Protein 4ZQA (pdb70)

Secondary structure (DSSP, 8-state):
--HHHHHHHHHHHHHHHHHHHHHHHHHHHHHHHHHHHHHHHHHHHHHHHHHHHHHHHHHHHHHHHHHHHHHHHHHHHHHHHHHHT-

Structure (mmCIF, N/CA/C/O backbone):
data_4ZQA
#
_entry.id   4ZQA
#
_cell.length_a   44.460
_cell.length_b   49.390
_cell.length_c   106.510
_cell.angle_alpha   90.00
_cell.angle_beta   90.00
_cell.angle_gamma   90.00
#
_symmetry.space_group_name_H-M   'C 2 2 21'
#
loop_
_entity.id
_entity.type
_entity.pdbx_description
1 polymer 'Sin3 histone deacetylase corepressor complex component SDS3'
2 water w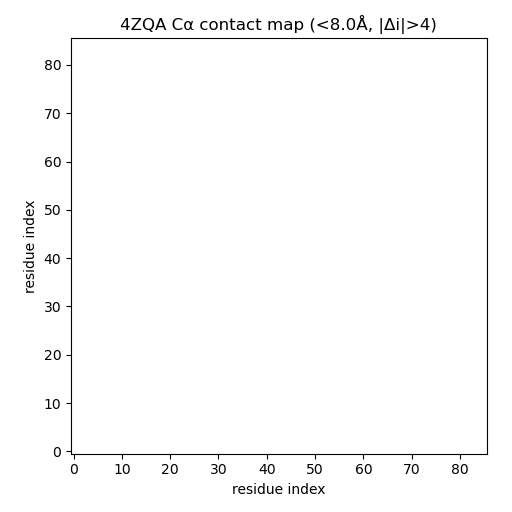ater
#
loop_
_atom_site.group_PDB
_atom_site.id
_atom_site.type_symbol
_atom_site.label_atom_id
_atom_site.label_alt_id
_atom_site.label_comp_id
_atom_site.label_asym_id
_atom_site.label_entity_id
_atom_site.label_seq_id
_atom_site.pdbx_PDB_ins_code
_atom_site.Cartn_x
_atom_site.Cartn_y
_atom_site.Cartn_z
_atom_site.occupancy
_atom_site.B_iso_or_equiv
_atom_site.auth_seq_id
_atom_site.auth_comp_id
_atom_site.auth_asym_id
_atom_site.auth_atom_id
_atom_site.pdbx_PDB_model_num
ATOM 1 N N . SER A 1 1 ? -5.807 -9.658 -79.873 1.00 63.76 2 SER A N 1
ATOM 2 C CA . SER A 1 1 ? -6.756 -8.510 -80.006 1.00 68.55 2 SER A CA 1
ATOM 3 C C . SER A 1 1 ? -7.129 -8.027 -78.606 1.00 60.78 2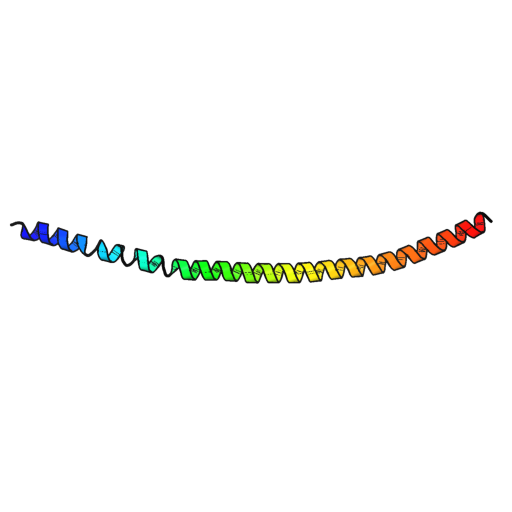 SER A C 1
ATOM 4 O O . SER A 1 1 ? -6.763 -6.908 -78.213 1.00 61.63 2 SER A O 1
ATOM 7 N N . ASN A 1 2 ? -7.848 -8.870 -77.856 1.00 50.53 3 ASN A N 1
ATOM 8 C CA . ASN A 1 2 ? -7.952 -8.709 -76.385 1.00 44.22 3 ASN A CA 1
ATOM 9 C C . ASN A 1 2 ? -6.929 -9.520 -75.584 1.00 48.13 3 ASN A C 1
ATOM 10 O O . ASN A 1 2 ? -6.902 -9.425 -74.358 1.00 44.09 3 ASN A O 1
ATOM 15 N N . ALA A 1 3 ? -6.084 -10.291 -76.272 1.00 49.29 4 ALA A N 1
ATOM 16 C CA . ALA A 1 3 ? -5.114 -11.183 -75.635 1.00 52.33 4 ALA A CA 1
ATOM 17 C C . ALA A 1 3 ? -4.207 -10.490 -74.578 1.00 52.32 4 ALA A C 1
ATOM 18 O O . ALA A 1 3 ? -3.997 -11.026 -73.485 1.00 45.80 4 ALA A O 1
ATOM 20 N N . GLY A 1 4 ? -3.693 -9.302 -74.900 1.00 51.39 5 GLY A N 1
ATOM 21 C CA . GLY A 1 4 ? -2.803 -8.561 -73.985 1.00 48.20 5 GLY A CA 1
ATOM 22 C C . GLY A 1 4 ? -3.527 -8.022 -72.751 1.00 43.10 5 GLY A C 1
ATOM 23 O O . GLY A 1 4 ? -3.013 -8.077 -71.622 1.00 41.37 5 GLY A O 1
ATOM 24 N N . THR A 1 5 ? -4.719 -7.476 -72.966 1.00 44.52 6 THR A N 1
ATOM 25 C CA . THR A 1 5 ? -5.591 -7.044 -71.859 1.00 43.10 6 THR A CA 1
ATOM 26 C C . THR A 1 5 ? -5.916 -8.211 -70.930 1.00 35.58 6 THR A C 1
ATOM 27 O O . THR A 1 5 ? -5.824 -8.080 -69.689 1.00 39.64 6 THR A O 1
ATOM 31 N N . LEU A 1 6 ? -6.244 -9.365 -71.503 1.00 34.61 7 LEU A N 1
ATOM 32 C CA . LEU A 1 6 ? -6.609 -10.516 -70.670 1.00 31.53 7 LEU A CA 1
ATOM 33 C C . LEU A 1 6 ? -5.382 -11.033 -69.924 1.00 31.92 7 LEU A C 1
ATOM 34 O O . LEU A 1 6 ? -5.486 -11.410 -68.761 1.00 32.55 7 LEU A O 1
ATOM 39 N N . GLN A 1 7 ? -4.225 -10.988 -70.599 1.00 32.32 8 GLN A N 1
ATOM 40 C CA . GLN A 1 7 ? -2.925 -11.315 -70.028 1.00 34.55 8 GLN A CA 1
ATOM 41 C C . GLN A 1 7 ? -2.518 -10.463 -68.832 1.00 31.63 8 GLN A C 1
ATOM 4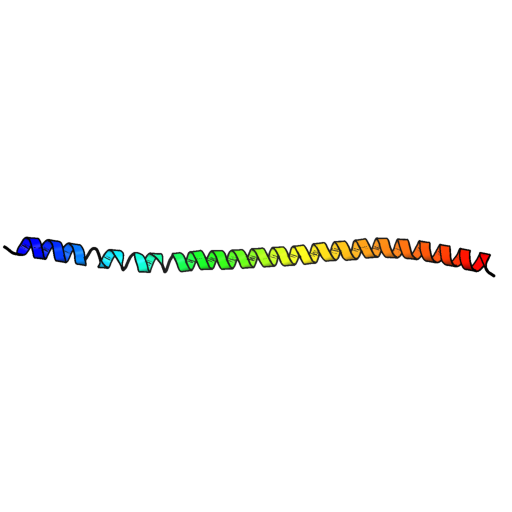2 O O . GLN A 1 7 ? -2.140 -11.008 -67.773 1.00 35.61 8 GLN A O 1
ATOM 48 N N . GLU A 1 8 ? -2.601 -9.143 -68.984 1.00 32.58 9 GLU A N 1
ATOM 49 C CA . GLU A 1 8 ? -2.386 -8.218 -67.866 1.00 35.74 9 GLU A CA 1
ATOM 50 C C . GLU A 1 8 ? -3.306 -8.580 -66.708 1.00 33.86 9 GLU A C 1
ATOM 51 O O . GLU A 1 8 ? -2.884 -8.563 -65.558 1.00 35.35 9 GLU A O 1
ATOM 57 N N . TYR A 1 9 ? -4.584 -8.857 -67.013 1.00 30.16 10 TYR A N 1
ATOM 58 C CA . TYR A 1 9 ? -5.570 -9.141 -65.941 1.00 26.76 10 TYR A CA 1
ATOM 59 C C . TYR A 1 9 ? -5.170 -10.366 -65.111 1.00 27.53 10 TYR A C 1
ATOM 60 O O . TYR A 1 9 ? -5.164 -10.326 -63.875 1.00 26.10 10 TYR A O 1
ATOM 69 N N . GLN A 1 10 ? -4.836 -11.460 -65.801 1.00 29.24 11 GLN A N 1
ATOM 70 C CA . GLN A 1 10 ? -4.419 -12.682 -65.150 1.00 31.06 11 GLN A CA 1
ATOM 71 C C . GLN A 1 10 ? -3.130 -12.461 -64.330 1.00 32.08 11 GLN A C 1
ATOM 72 O O . GLN A 1 10 ? -3.013 -13.006 -63.250 1.00 32.20 11 GLN A O 1
ATOM 78 N N . LYS A 1 11 ? -2.195 -11.658 -64.846 1.00 32.41 12 LYS A N 1
ATOM 79 C CA . LYS A 1 11 ? -0.969 -11.314 -64.099 1.00 33.78 12 LYS A CA 1
ATOM 80 C C . LYS A 1 11 ? -1.362 -10.640 -62.794 1.00 30.97 12 LYS A C 1
ATOM 81 O O . LYS A 1 11 ? -0.863 -10.968 -61.715 1.00 32.39 12 LYS A O 1
ATOM 87 N N . ARG A 1 12 ? -2.258 -9.679 -62.893 1.00 29.17 13 ARG A N 1
ATOM 88 C CA . ARG A 1 12 ? -2.630 -8.893 -61.734 1.00 28.44 13 ARG A CA 1
ATOM 89 C C . ARG A 1 12 ? -3.420 -9.728 -60.727 1.00 25.85 13 ARG A C 1
ATOM 90 O O . ARG A 1 12 ? -3.269 -9.552 -59.522 1.00 26.04 13 ARG A O 1
ATOM 98 N N . MET A 1 13 ? -4.265 -10.619 -61.214 1.00 27.27 14 MET A N 1
ATOM 99 C CA . MET A 1 13 ? -4.999 -11.538 -60.319 0.99 26.13 14 MET A CA 1
ATOM 100 C C . MET A 1 13 ? -4.033 -12.410 -59.515 1.00 26.18 14 MET A C 1
ATOM 101 O O . MET A 1 13 ? -4.189 -12.544 -58.315 1.00 27.38 14 MET A O 1
ATOM 106 N N . LYS A 1 14 ? -3.041 -12.999 -60.191 1.00 28.16 15 LYS A N 1
ATOM 107 C CA . LYS A 1 14 ? -1.984 -13.780 -59.524 1.00 27.92 15 LYS A CA 1
ATOM 108 C C . LYS A 1 14 ? -1.232 -12.950 -58.443 1.00 26.92 15 LYS A C 1
ATOM 109 O O . LYS A 1 14 ? -0.942 -13.478 -57.351 1.00 30.12 15 LYS A O 1
ATOM 115 N N . LYS A 1 15 ? -0.933 -11.675 -58.735 1.00 28.38 16 LYS A N 1
ATOM 116 C CA A LYS A 1 15 ? -0.289 -10.770 -57.766 0.47 29.08 16 LYS A CA 1
ATOM 117 C CA B LYS A 1 15 ? -0.281 -10.795 -57.752 0.53 28.50 16 LYS A CA 1
ATOM 118 C C . LYS A 1 15 ? -1.191 -10.548 -56.547 1.00 26.57 16 LYS A C 1
ATOM 119 O O . LYS A 1 15 ? -0.723 -10.571 -55.402 1.00 24.47 16 LYS A O 1
ATOM 130 N N . LEU A 1 16 ? -2.492 -10.337 -56.791 1.00 26.12 17 LEU A N 1
ATOM 131 C CA . LEU A 1 16 ? -3.424 -10.176 -55.671 1.00 24.52 17 LEU A CA 1
ATOM 132 C C . LEU A 1 16 ? -3.432 -11.376 -54.746 1.00 23.01 17 LEU A C 1
ATOM 133 O O . LEU A 1 16 ? -3.448 -11.217 -53.524 1.00 22.10 17 LEU A O 1
ATOM 138 N N . ASP A 1 17 ? -3.400 -12.561 -55.336 1.00 22.15 18 ASP A N 1
ATOM 139 C CA . ASP A 1 17 ? -3.378 -13.786 -54.601 1.00 24.00 18 ASP A CA 1
ATOM 140 C C . ASP A 1 17 ? -2.057 -13.937 -53.786 1.00 23.18 18 ASP A C 1
ATOM 141 O O . ASP A 1 17 ? -2.098 -14.255 -52.579 1.00 22.91 18 ASP A O 1
ATOM 146 N N . GLN A 1 18 ? -0.909 -13.678 -54.441 1.00 23.10 19 GLN A N 1
ATOM 147 C CA . GLN A 1 18 ? 0.386 -13.645 -53.777 1.00 21.76 19 GLN A CA 1
ATOM 148 C C . GLN A 1 18 ? 0.370 -12.715 -52.548 1.00 21.72 19 GLN A C 1
ATOM 149 O O . GLN A 1 18 ? 0.845 -13.090 -51.471 1.00 24.02 19 GLN A O 1
ATOM 155 N N . GLN A 1 19 ? -0.214 -11.531 -52.699 1.00 22.62 20 GLN A N 1
ATOM 156 C CA . GLN A 1 19 ? -0.275 -10.530 -51.644 1.00 22.64 20 GLN A CA 1
ATOM 157 C C . GLN A 1 19 ? -1.202 -10.958 -50.485 1.00 21.29 20 GLN A C 1
ATOM 158 O O . GLN A 1 19 ? -0.898 -10.749 -49.294 1.00 23.60 20 GLN A O 1
ATOM 164 N N . TYR A 1 20 ? -2.317 -11.570 -50.845 1.00 20.28 21 TYR A N 1
ATOM 165 C CA . TYR A 1 20 ? -3.192 -12.156 -49.843 1.00 21.09 21 TYR A CA 1
ATOM 166 C C . TYR A 1 20 ? -2.466 -13.233 -49.003 1.00 20.60 21 TYR A C 1
ATOM 167 O O . TYR A 1 20 ? -2.449 -13.176 -47.767 1.00 22.28 21 TYR A O 1
ATOM 176 N N . ARG A 1 21 ? -1.779 -14.157 -49.669 1.00 20.29 22 ARG A N 1
ATOM 177 C CA A ARG A 1 21 ? -1.117 -15.252 -48.987 0.44 21.20 22 ARG A CA 1
ATOM 178 C CA B ARG A 1 21 ? -1.104 -15.265 -48.996 0.56 20.98 22 ARG A CA 1
ATOM 179 C C . ARG A 1 21 ? 0.017 -14.703 -48.107 1.00 21.09 22 ARG A C 1
ATOM 180 O O . ARG A 1 21 ? 0.220 -15.181 -47.000 1.00 21.56 22 ARG A O 1
ATOM 195 N N . GLU A 1 22 ? 0.719 -13.679 -48.601 1.00 20.38 23 GLU 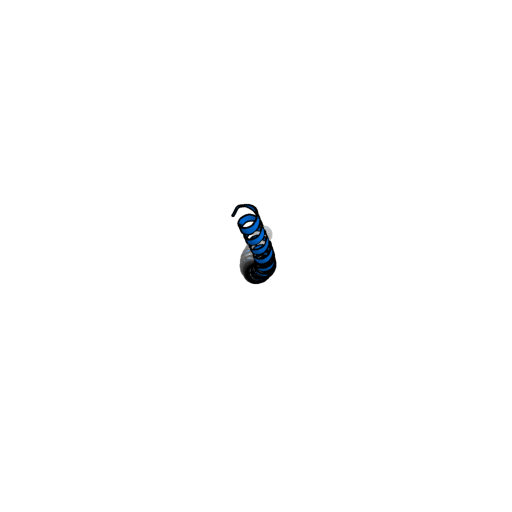A N 1
ATOM 196 C CA . GLU A 1 22 ? 1.787 -13.047 -47.807 1.00 21.79 23 GLU A CA 1
ATOM 197 C C . GLU A 1 22 ? 1.210 -12.321 -46.584 1.00 22.45 23 GLU A C 1
ATOM 198 O O . GLU A 1 22 ? 1.780 -12.371 -45.480 1.00 22.67 23 GLU A O 1
ATOM 204 N N . ARG A 1 23 ? 0.076 -11.659 -46.764 1.00 21.63 24 ARG A N 1
ATOM 205 C CA . ARG A 1 23 ? -0.570 -10.988 -45.636 1.00 21.03 24 ARG A CA 1
ATOM 206 C C . ARG A 1 23 ? -0.970 -12.015 -44.532 1.00 20.01 24 ARG A C 1
ATOM 207 O O . ARG A 1 23 ? -0.764 -11.766 -43.338 1.00 20.87 24 ARG A O 1
ATOM 215 N N . ILE A 1 24 ? -1.503 -13.160 -44.934 1.00 20.25 25 ILE A N 1
ATOM 216 C CA . ILE A 1 24 ? -1.868 -14.248 -43.982 1.00 22.28 25 ILE A CA 1
ATOM 217 C C . ILE A 1 24 ? -0.628 -14.808 -43.293 1.00 20.80 25 ILE A C 1
ATOM 218 O O . ILE A 1 24 ? -0.622 -14.980 -42.076 1.00 22.43 25 ILE A O 1
ATOM 223 N N . ARG A 1 25 ? 0.423 -15.083 -44.075 1.00 20.85 26 ARG A N 1
ATOM 224 C CA . ARG A 1 25 ? 1.713 -15.525 -43.538 1.00 22.06 26 ARG A CA 1
ATOM 225 C C . ARG A 1 25 ? 2.271 -14.549 -42.494 1.00 20.31 26 ARG A C 1
ATOM 226 O O . ARG A 1 25 ? 2.725 -14.959 -41.396 1.00 20.42 26 ARG A O 1
ATOM 234 N N . ASN A 1 26 ? 2.273 -13.271 -42.835 1.00 20.01 27 ASN A N 1
ATOM 235 C CA . ASN A 1 26 ? 2.714 -12.218 -41.903 1.00 20.35 27 ASN A CA 1
ATOM 236 C C . ASN A 1 26 ? 1.874 -12.184 -40.623 1.00 20.79 27 ASN A C 1
ATOM 237 O O . ASN A 1 26 ? 2.406 -11.989 -39.532 1.00 22.51 27 ASN A O 1
ATOM 242 N N . ALA A 1 27 ? 0.576 -12.419 -40.753 1.00 19.10 28 ALA A N 1
ATOM 243 C CA . ALA A 1 27 ? -0.290 -12.500 -39.549 1.00 22.05 28 ALA A CA 1
ATOM 244 C C . ALA A 1 27 ? 0.102 -13.639 -38.639 1.00 21.02 28 ALA A C 1
ATOM 245 O O . ALA A 1 27 ? 0.103 -13.462 -37.428 1.00 23.51 28 ALA A O 1
ATOM 247 N N . GLU A 1 28 ? 0.405 -14.805 -39.224 1.00 20.59 29 GLU A N 1
ATOM 248 C CA A GLU A 1 28 ? 0.826 -15.977 -38.464 0.57 22.58 29 GLU A CA 1
ATOM 249 C CA B GLU A 1 28 ? 0.823 -15.964 -38.449 0.43 23.35 29 GLU A CA 1
ATOM 250 C C . GLU A 1 28 ? 2.142 -15.684 -37.733 1.00 22.39 29 GLU A C 1
ATOM 251 O O . GLU A 1 28 ? 2.297 -15.994 -36.545 1.00 22.86 29 GLU A O 1
ATOM 262 N N . LEU A 1 29 ? 3.102 -15.102 -38.451 1.00 22.09 30 LEU A N 1
ATOM 263 C CA . LEU A 1 29 ? 4.375 -14.753 -37.836 1.00 20.56 30 LEU A CA 1
ATOM 264 C C . LEU A 1 29 ? 4.205 -13.695 -36.724 1.00 20.00 30 LEU A C 1
ATOM 265 O O . LEU A 1 29 ? 4.811 -13.799 -35.630 1.00 22.72 30 LEU A O 1
ATOM 270 N N . PHE A 1 30 ? 3.378 -12.693 -36.987 1.00 20.88 31 PHE A N 1
ATOM 271 C CA . PHE A 1 30 ? 3.133 -11.628 -36.018 1.00 20.66 31 PHE A CA 1
ATOM 272 C C . PHE A 1 30 ? 2.503 -12.194 -34.753 1.00 21.78 31 PHE A C 1
ATOM 273 O O . PHE A 1 30 ? 2.887 -11.782 -33.653 1.00 21.84 31 PHE A O 1
ATOM 281 N N . LEU A 1 31 ? 1.602 -13.161 -34.916 1.00 23.44 32 LEU A N 1
ATOM 282 C CA . LEU A 1 31 ? 0.973 -13.856 -33.792 1.00 23.17 32 LEU A CA 1
ATOM 283 C C . LEU A 1 31 ? 2.073 -14.476 -32.914 1.00 25.89 32 LEU A C 1
ATOM 284 O O . LEU A 1 31 ? 2.104 -14.277 -31.679 1.00 27.15 32 LEU A O 1
ATOM 289 N N . GLN A 1 32 ? 2.994 -15.204 -33.548 1.00 24.12 33 GLN A N 1
ATOM 290 C CA . GLN A 1 32 ? 4.067 -15.834 -32.783 1.00 23.06 33 GLN A CA 1
ATOM 291 C C . GLN A 1 32 ? 4.977 -14.831 -32.058 1.00 23.68 33 GLN A C 1
ATOM 292 O O . GLN A 1 32 ? 5.347 -15.053 -30.922 1.00 25.16 33 GLN A O 1
ATOM 298 N N . LEU A 1 33 ? 5.334 -13.732 -32.718 1.00 21.86 34 LEU A N 1
ATOM 299 C CA . LEU A 1 33 ? 6.172 -12.743 -32.087 1.00 23.90 34 LEU A CA 1
ATOM 300 C C . LEU A 1 33 ? 5.446 -11.983 -30.969 1.00 23.94 34 LEU A C 1
ATOM 301 O O . LEU A 1 33 ? 6.026 -11.715 -29.927 1.00 28.11 34 LEU A O 1
ATOM 306 N N . GLU A 1 34 ? 4.192 -11.638 -31.185 1.00 23.82 35 GLU A N 1
ATOM 307 C CA . GLU A 1 34 ? 3.355 -11.045 -30.133 1.00 24.44 35 GLU A CA 1
ATOM 308 C C . GLU A 1 34 ? 3.215 -11.956 -28.929 1.00 24.21 35 GLU A C 1
ATOM 309 O O . GLU A 1 34 ? 3.305 -11.515 -27.760 1.00 31.01 35 GLU A O 1
ATOM 315 N N . THR A 1 35 ? 3.001 -13.235 -29.196 1.00 25.62 36 THR A N 1
ATOM 316 C CA . THR A 1 35 ? 2.859 -14.226 -28.125 1.00 26.43 36 THR A CA 1
ATOM 317 C C . THR A 1 35 ? 4.146 -14.272 -27.313 1.00 23.38 36 THR A C 1
ATOM 318 O O . THR A 1 35 ? 4.105 -14.310 -26.086 1.00 28.73 36 THR A O 1
ATOM 322 N N . GLU A 1 36 ? 5.302 -14.257 -27.992 1.00 24.85 37 GLU A N 1
ATOM 323 C CA . GLU A 1 36 ? 6.578 -14.247 -27.256 1.00 25.03 37 GLU A CA 1
ATOM 324 C C . GLU A 1 36 ? 6.718 -13.015 -26.373 1.00 25.17 37 GLU A C 1
ATOM 325 O O . GLU A 1 36 ? 7.264 -13.091 -25.236 1.00 29.64 37 GLU A O 1
ATOM 331 N N . GLN A 1 37 ? 6.274 -11.866 -26.856 1.00 25.11 38 GLN A N 1
ATOM 332 C CA . GLN A 1 37 ? 6.360 -10.645 -26.055 1.00 27.67 38 GLN A CA 1
ATOM 333 C C . GLN A 1 37 ? 5.473 -10.747 -24.807 1.00 26.43 38 GLN A C 1
ATOM 334 O O . GLN A 1 37 ? 5.899 -10.407 -23.712 1.00 26.93 38 GLN A O 1
ATOM 340 N N . VAL A 1 38 ? 4.256 -11.241 -24.975 1.00 25.75 39 VAL A N 1
ATOM 341 C CA . VAL A 1 38 ? 3.358 -11.516 -23.834 1.00 25.92 39 VAL A CA 1
ATOM 342 C C . VAL A 1 38 ? 4.029 -12.453 -22.788 1.00 24.84 39 VAL A C 1
ATOM 343 O O . VAL A 1 38 ? 3.955 -12.220 -21.572 1.00 27.46 39 VAL A O 1
ATOM 347 N N . GLU A 1 39 ? 4.734 -13.472 -23.265 1.00 26.23 40 GLU A N 1
ATOM 348 C CA . GLU A 1 39 ? 5.467 -14.393 -22.377 1.00 26.60 40 GLU A CA 1
ATOM 349 C C . GLU A 1 39 ? 6.611 -13.664 -21.641 1.00 28.06 40 GLU A C 1
ATOM 350 O O . GLU A 1 39 ? 6.796 -13.884 -20.429 1.00 26.34 40 GLU A O 1
ATOM 356 N N . ARG A 1 40 ? 7.351 -12.804 -22.362 1.00 26.81 41 ARG A N 1
ATOM 357 C CA . ARG A 1 40 ? 8.430 -11.992 -21.747 1.00 28.78 41 ARG A CA 1
ATOM 358 C C . ARG A 1 40 ? 7.872 -11.101 -20.647 1.00 27.34 41 ARG A C 1
ATOM 359 O O . ARG A 1 40 ? 8.471 -10.940 -19.587 1.00 27.60 41 ARG A O 1
ATOM 367 N N . ASN A 1 41 ? 6.701 -10.544 -20.898 1.00 26.87 42 ASN A N 1
ATOM 368 C CA . ASN A 1 41 ? 6.093 -9.627 -19.944 1.00 26.56 42 ASN A CA 1
ATOM 369 C C . ASN A 1 41 ? 5.704 -10.346 -18.672 1.00 25.47 42 ASN A C 1
ATOM 370 O O . ASN A 1 41 ? 5.826 -9.790 -17.557 1.00 29.36 42 ASN A O 1
ATOM 375 N N . TYR A 1 42 ? 5.235 -11.585 -18.848 1.00 23.84 43 TYR A N 1
ATOM 376 C CA . TYR A 1 42 ? 4.896 -12.478 -17.734 1.00 22.68 43 TYR A CA 1
ATOM 377 C C . TYR A 1 42 ? 6.143 -12.781 -16.877 1.00 23.56 43 TYR A C 1
ATOM 378 O O . TYR A 1 42 ? 6.127 -12.646 -15.662 1.00 25.75 43 TYR A O 1
ATOM 387 N N . ILE A 1 43 ? 7.234 -13.162 -17.537 1.00 26.13 44 ILE A N 1
ATOM 388 C CA . ILE A 1 43 ? 8.501 -13.451 -16.835 1.00 25.38 44 ILE A CA 1
ATOM 389 C C . ILE A 1 43 ? 8.995 -12.245 -16.061 1.00 25.73 44 ILE A C 1
ATOM 390 O O . ILE A 1 43 ? 9.441 -12.360 -14.910 1.00 27.01 44 ILE A O 1
ATOM 395 N N . LYS A 1 44 ? 8.909 -11.085 -16.700 1.00 25.19 45 LYS A N 1
ATOM 396 C CA . LYS A 1 44 ? 9.315 -9.815 -16.109 1.00 27.32 45 LYS A CA 1
ATOM 397 C C . LYS A 1 44 ? 8.499 -9.499 -14.868 1.00 25.82 45 LYS A C 1
ATOM 398 O O . LYS A 1 44 ? 9.024 -9.063 -13.836 1.00 27.34 45 LYS A O 1
ATOM 404 N N . GLU A 1 45 ? 7.205 -9.681 -14.967 1.00 26.04 46 GLU A N 1
ATOM 405 C CA . GLU A 1 45 ? 6.303 -9.416 -13.818 1.00 22.37 46 GLU A CA 1
ATOM 406 C C . GLU A 1 45 ? 6.550 -10.340 -12.635 1.00 22.79 46 GLU A C 1
ATOM 407 O O . GLU A 1 45 ? 6.543 -9.882 -11.485 1.00 24.04 46 GLU A O 1
ATOM 413 N N . LYS A 1 46 ? 6.783 -11.620 -12.903 1.00 21.89 47 LYS A N 1
ATOM 414 C CA . LYS A 1 46 ? 7.100 -12.572 -11.843 1.00 22.69 47 LYS A CA 1
ATOM 415 C C . LYS A 1 46 ? 8.408 -12.172 -11.187 1.00 21.63 47 LYS A C 1
ATOM 416 O O . LYS A 1 46 ? 8.496 -12.196 -9.978 1.00 21.93 47 LYS A O 1
ATOM 422 N N . LYS A 1 47 ? 9.416 -11.782 -11.968 1.00 23.17 48 LYS A N 1
ATOM 423 C CA . LYS A 1 47 ? 10.697 -11.311 -11.364 1.00 26.08 48 LYS A CA 1
ATOM 424 C C . LYS A 1 47 ? 10.486 -10.084 -10.453 1.00 24.66 48 LYS A C 1
ATOM 425 O O . LYS A 1 47 ? 11.046 -10.029 -9.340 1.00 25.39 48 LYS A O 1
ATOM 431 N N . ALA A 1 48 ? 9.663 -9.137 -10.918 1.00 24.73 49 ALA A N 1
ATOM 432 C CA . ALA A 1 48 ? 9.313 -7.943 -10.172 1.00 24.98 49 ALA A CA 1
ATOM 433 C C . ALA A 1 48 ? 8.567 -8.295 -8.865 1.00 24.65 49 ALA A C 1
ATOM 434 O O . ALA A 1 48 ? 8.833 -7.684 -7.825 1.00 23.58 49 ALA A O 1
ATOM 436 N N . ALA A 1 49 ? 7.698 -9.314 -8.921 1.00 22.64 50 ALA A N 1
ATOM 437 C CA . ALA A 1 49 ? 6.930 -9.804 -7.740 1.00 21.13 50 ALA A CA 1
ATOM 438 C C . ALA A 1 49 ? 7.882 -10.431 -6.727 1.00 21.68 50 ALA A C 1
ATOM 439 O O . ALA A 1 49 ? 7.789 -10.144 -5.533 1.00 22.95 50 ALA A O 1
ATOM 441 N N . VAL A 1 50 ? 8.819 -11.262 -7.203 1.00 22.64 51 VAL A N 1
ATOM 442 C CA . VAL A 1 50 ? 9.820 -11.881 -6.297 1.00 22.99 51 VAL A CA 1
ATOM 443 C C . VAL A 1 50 ? 10.675 -10.800 -5.625 1.00 24.55 51 VAL A C 1
ATOM 444 O O . VAL A 1 50 ? 10.911 -10.859 -4.401 1.00 25.63 51 VAL A O 1
ATOM 448 N N . LYS A 1 51 ? 11.115 -9.804 -6.407 1.00 23.57 52 LYS A N 1
ATOM 449 C CA . LYS A 1 51 ? 11.945 -8.697 -5.894 1.00 26.06 52 LYS A CA 1
ATOM 450 C C . LYS A 1 51 ? 11.203 -7.853 -4.846 1.00 23.71 52 LYS A C 1
ATOM 451 O O . LYS A 1 51 ? 11.781 -7.488 -3.785 1.00 26.16 52 LYS A O 1
ATOM 457 N N . GLU A 1 52 ? 9.963 -7.521 -5.148 1.00 23.91 53 GLU A N 1
ATOM 458 C CA . GLU A 1 52 ? 9.100 -6.834 -4.201 1.00 25.83 53 GLU A CA 1
ATOM 459 C C . GLU A 1 52 ? 8.963 -7.609 -2.897 1.00 22.09 53 GLU A C 1
ATOM 460 O O . GLU A 1 52 ? 9.109 -7.004 -1.821 1.00 26.11 53 GLU A O 1
ATOM 466 N N . PHE A 1 53 ? 8.680 -8.909 -2.988 1.00 22.22 54 PHE A N 1
ATOM 467 C CA . PHE A 1 53 ? 8.538 -9.782 -1.805 1.00 21.09 54 PHE A CA 1
ATOM 468 C C . PHE A 1 53 ? 9.793 -9.711 -0.966 1.00 22.33 54 PHE A C 1
ATOM 469 O O . PHE A 1 53 ? 9.737 -9.452 0.241 1.00 22.38 54 PHE A O 1
ATOM 477 N N . GLU A 1 54 ? 10.938 -9.904 -1.630 1.00 21.40 55 GLU A N 1
ATOM 478 C CA . GLU A 1 54 ? 12.221 -9.953 -0.941 1.00 22.61 55 GLU A CA 1
ATOM 479 C C . GLU A 1 54 ? 12.564 -8.606 -0.319 1.00 23.72 55 GLU A C 1
ATOM 480 O O . GLU A 1 54 ? 13.023 -8.562 0.821 1.00 22.79 55 GLU A O 1
ATOM 486 N N . ASP A 1 55 ? 12.322 -7.513 -1.048 1.00 23.25 56 ASP A N 1
ATOM 487 C CA . ASP A 1 55 ? 12.605 -6.165 -0.564 1.00 25.13 56 ASP A CA 1
ATOM 488 C C . ASP A 1 55 ? 11.741 -5.841 0.662 1.00 22.74 56 ASP A C 1
ATOM 489 O O . ASP A 1 55 ? 12.242 -5.329 1.665 1.00 26.58 56 ASP A O 1
ATOM 494 N N . LYS A 1 56 ? 10.452 -6.161 0.572 1.00 21.28 57 LYS A N 1
ATOM 495 C CA . LYS A 1 56 ? 9.514 -5.898 1.688 1.00 21.18 57 LYS A CA 1
ATOM 496 C C . LYS A 1 56 ? 9.840 -6.714 2.917 1.00 21.90 57 LYS A C 1
ATOM 497 O O . LYS A 1 56 ? 9.676 -6.249 4.042 1.00 25.96 57 LYS A O 1
ATOM 503 N N . LYS A 1 57 ? 10.306 -7.936 2.707 1.00 20.12 58 LYS A N 1
ATOM 504 C CA . LYS A 1 57 ? 10.727 -8.786 3.832 1.00 19.51 58 LYS A CA 1
ATOM 505 C C . LYS A 1 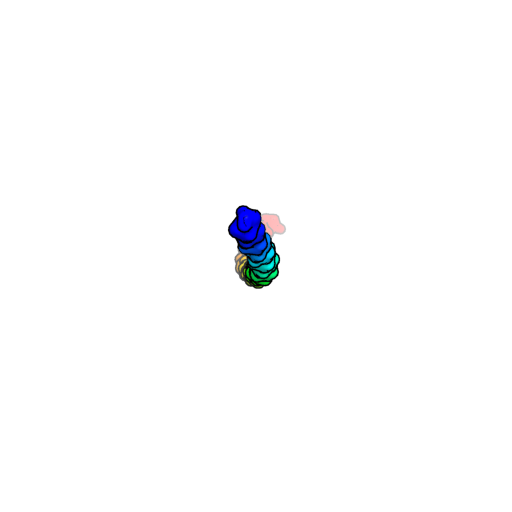57 ? 11.948 -8.233 4.527 1.00 19.79 58 LYS A C 1
ATOM 506 O O . LYS A 1 57 ? 12.010 -8.254 5.751 1.00 21.72 58 LYS A O 1
ATOM 512 N N . VAL A 1 58 ? 12.916 -7.733 3.764 1.00 21.01 59 VAL A N 1
ATOM 513 C CA . VAL A 1 58 ? 14.078 -7.025 4.349 1.00 22.66 59 VAL A CA 1
ATOM 514 C C . VAL A 1 58 ? 13.642 -5.834 5.196 1.00 21.88 59 VAL A C 1
ATOM 515 O O . VAL A 1 58 ? 14.083 -5.680 6.334 1.00 24.33 59 VAL A O 1
ATOM 519 N N . GLU A 1 59 ? 12.745 -5.017 4.641 1.00 24.44 60 GLU A N 1
ATOM 520 C CA . GLU A 1 59 ? 12.266 -3.820 5.286 1.00 26.76 60 GLU A CA 1
ATOM 521 C C . GLU A 1 59 ? 11.561 -4.186 6.593 1.00 26.31 60 GLU A C 1
ATOM 522 O O . GLU A 1 59 ? 11.765 -3.527 7.623 1.00 26.36 60 GLU A O 1
ATOM 528 N N . LEU A 1 60 ? 10.750 -5.244 6.564 1.00 25.69 61 LEU A N 1
ATOM 529 C CA . LEU A 1 60 ? 9.977 -5.668 7.754 1.00 26.02 61 LEU A CA 1
ATOM 530 C C . LEU A 1 60 ? 10.946 -6.123 8.860 1.00 25.27 61 LEU A C 1
ATOM 531 O O . LEU A 1 60 ? 10.786 -5.779 10.034 1.00 25.64 61 LEU A O 1
ATOM 536 N N . LYS A 1 61 ? 11.992 -6.859 8.461 1.00 22.75 62 LYS A N 1
ATOM 537 C CA . LYS A 1 61 ? 12.944 -7.387 9.448 1.00 21.27 62 LYS A CA 1
ATOM 538 C C . LYS A 1 61 ? 13.814 -6.271 10.028 1.00 21.56 62 LYS A C 1
ATOM 539 O O . LYS A 1 61 ? 14.056 -6.250 11.260 1.00 24.44 62 LYS A O 1
ATOM 545 N N . GLU A 1 62 ? 14.245 -5.328 9.182 1.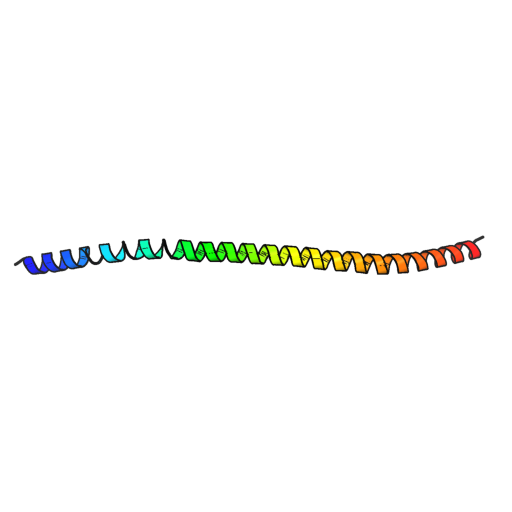00 21.65 63 GLU A N 1
ATOM 546 C CA . GLU A 1 62 ? 15.051 -4.198 9.641 1.00 24.74 63 GLU A CA 1
ATOM 547 C C . GLU A 1 62 ? 14.198 -3.313 10.577 1.00 25.72 63 GLU A C 1
ATOM 548 O O . GLU A 1 62 ? 14.660 -2.834 11.607 1.00 29.08 63 GLU A O 1
ATOM 554 N N . ASN A 1 63 ? 12.930 -3.125 10.234 1.00 26.45 64 ASN A N 1
ATOM 555 C CA . ASN A 1 63 ? 12.013 -2.417 11.131 1.00 28.33 64 ASN A CA 1
ATOM 556 C C . ASN A 1 63 ? 11.792 -3.131 12.489 1.00 26.13 64 ASN A C 1
ATOM 557 O O . ASN A 1 63 ? 11.717 -2.482 13.531 1.00 29.38 64 ASN A O 1
ATOM 562 N N . LEU A 1 64 ? 11.731 -4.454 12.471 1.00 24.61 65 LEU A N 1
ATOM 563 C CA . LEU A 1 64 ? 11.585 -5.238 13.708 1.00 23.71 65 LEU A CA 1
ATOM 564 C C . LEU A 1 64 ? 12.793 -5.049 14.658 1.00 22.99 65 LEU A C 1
ATOM 565 O O . LEU A 1 64 ? 12.636 -4.826 15.858 1.00 24.98 65 LEU A O 1
ATOM 570 N N . ILE A 1 65 ? 13.994 -5.129 14.084 1.00 22.31 66 ILE A N 1
ATOM 571 C CA . ILE A 1 65 ? 15.245 -4.889 14.815 1.00 24.74 66 ILE A CA 1
ATOM 572 C C . ILE A 1 65 ? 15.242 -3.495 15.442 1.00 27.56 66 ILE A C 1
ATOM 573 O O . ILE A 1 65 ? 15.490 -3.371 16.633 1.00 29.67 66 ILE A O 1
ATOM 578 N N . ALA A 1 66 ? 14.928 -2.461 14.666 1.00 30.69 67 ALA A N 1
ATOM 579 C CA . ALA A 1 66 ? 14.818 -1.116 15.210 1.00 32.60 67 ALA A CA 1
ATOM 580 C C . ALA A 1 66 ? 13.721 -0.986 16.312 1.00 30.27 67 ALA A C 1
ATOM 581 O O . ALA A 1 66 ? 13.942 -0.331 17.354 1.00 36.68 67 ALA A O 1
ATOM 583 N N . GLU A 1 67 ? 12.574 -1.640 16.100 1.00 30.12 68 GLU A N 1
ATOM 584 C CA . GLU A 1 67 ? 11.450 -1.613 17.064 1.00 32.34 68 GLU A CA 1
ATOM 585 C C . GLU A 1 67 ? 11.799 -2.292 18.385 1.00 30.53 68 GLU A C 1
ATOM 586 O O . GLU A 1 67 ? 11.486 -1.776 19.472 1.00 34.66 68 GLU A O 1
ATOM 592 N N . LEU A 1 68 ? 12.451 -3.442 18.306 1.00 29.49 69 LEU A N 1
ATOM 593 C CA . LEU A 1 68 ? 12.946 -4.091 19.526 1.00 29.90 69 LEU A CA 1
ATOM 594 C C . LEU A 1 68 ? 13.937 -3.224 20.292 1.00 30.09 69 LEU A C 1
ATOM 595 O O . LEU A 1 68 ? 13.842 -3.147 21.515 1.00 35.21 69 LEU A O 1
ATOM 600 N N . GLU A 1 69 ? 14.859 -2.550 19.605 1.00 31.99 70 GLU A N 1
ATOM 601 C CA . GLU A 1 69 ? 15.730 -1.579 20.301 1.00 38.40 70 GLU A CA 1
ATOM 602 C C . GLU A 1 69 ? 14.931 -0.399 20.926 1.00 40.41 70 GLU A C 1
ATOM 603 O O . GLU A 1 69 ? 15.185 -0.008 22.048 1.00 43.10 70 GLU A O 1
ATOM 609 N N . GLU A 1 70 ? 13.964 0.150 20.191 1.00 39.27 71 GLU A N 1
ATOM 610 C CA . GLU A 1 70 ? 13.130 1.232 20.676 1.00 42.54 71 GLU A CA 1
ATOM 611 C C . GLU A 1 70 ? 12.289 0.845 21.918 1.00 45.88 71 GLU A C 1
ATOM 612 O O . GLU A 1 70 ? 12.164 1.641 22.868 1.00 44.52 71 GLU A O 1
ATOM 618 N N . LYS A 1 71 ? 11.724 -0.364 21.914 1.00 41.41 72 LYS A N 1
ATOM 619 C CA . LYS A 1 71 ? 10.900 -0.799 23.031 1.00 41.96 72 LYS A CA 1
ATOM 620 C C . LYS A 1 71 ? 11.756 -0.937 24.292 1.00 40.47 72 LYS A C 1
ATOM 621 O O . LYS A 1 71 ? 11.327 -0.589 25.396 1.00 45.30 72 LYS A O 1
ATOM 627 N N . LYS A 1 72 ? 12.983 -1.416 24.115 1.00 42.95 73 LYS A N 1
ATOM 628 C CA . LYS A 1 72 ? 13.971 -1.432 25.208 1.00 49.09 73 LYS A CA 1
ATOM 629 C C . LYS A 1 72 ? 14.043 -0.078 25.933 1.00 46.78 73 LYS A C 1
ATOM 630 O O . LYS A 1 72 ? 13.967 0.000 27.180 1.00 53.26 73 LYS A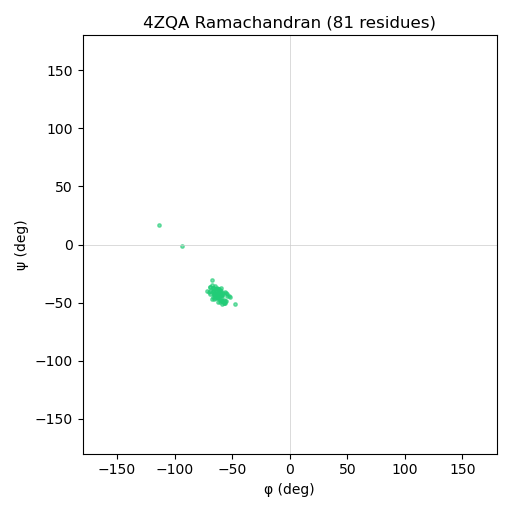 O 1
ATOM 636 N N . LYS A 1 73 ? 14.198 0.977 25.141 1.00 44.00 74 LYS A N 1
ATOM 637 C CA . LYS A 1 73 ? 14.398 2.337 25.641 1.00 44.60 74 LYS A CA 1
ATOM 638 C C . LYS A 1 73 ? 13.148 2.851 26.336 1.00 40.26 74 LYS A C 1
ATOM 639 O O . LYS A 1 73 ? 13.211 3.430 27.432 1.00 43.10 74 LYS A O 1
ATOM 645 N N . MET A 1 74 ? 12.012 2.659 25.681 1.00 38.46 75 MET A N 1
ATOM 646 C CA . MET A 1 74 ? 10.716 3.021 26.260 1.00 37.49 75 MET A CA 1
ATOM 647 C C . MET A 1 74 ? 10.536 2.351 27.622 1.00 41.70 75 MET A C 1
ATOM 648 O O . MET A 1 74 ? 10.098 3.003 28.570 1.00 42.71 75 MET A O 1
ATOM 653 N N . ILE A 1 75 ? 10.914 1.068 27.715 1.00 39.28 76 ILE A N 1
ATOM 654 C CA . ILE A 1 75 ? 10.819 0.266 28.959 1.00 48.19 76 ILE A CA 1
ATOM 655 C C . ILE A 1 75 ? 11.634 0.876 30.103 1.00 45.20 76 ILE A C 1
ATOM 656 O O . ILE A 1 75 ? 11.176 0.955 31.267 1.00 46.21 76 ILE A O 1
ATOM 661 N N . GLU A 1 76 ? 12.837 1.309 29.759 1.00 43.34 77 GLU A N 1
ATOM 662 C CA . GLU A 1 76 ? 13.725 2.025 30.683 1.00 51.07 77 GLU A CA 1
ATOM 663 C C . GLU A 1 76 ? 13.099 3.353 31.167 1.00 45.25 77 GLU A C 1
ATOM 664 O O . GLU A 1 76 ? 13.168 3.709 32.362 1.00 42.66 77 GLU A O 1
ATOM 670 N N . ASN A 1 77 ? 12.482 4.083 30.242 1.00 38.89 78 ASN A N 1
ATOM 671 C CA . ASN A 1 77 ? 11.866 5.353 30.595 1.00 38.27 78 ASN A CA 1
ATOM 672 C C . ASN A 1 77 ? 10.699 5.105 31.523 1.00 36.09 78 ASN A C 1
ATOM 673 O O . ASN A 1 77 ? 10.489 5.884 32.452 1.00 33.15 78 ASN A O 1
ATOM 678 N N . GLU A 1 78 ? 9.966 4.005 31.279 1.00 33.04 79 GLU A N 1
ATOM 679 C CA . GLU A 1 78 ? 8.829 3.668 32.138 1.00 36.15 79 GLU A CA 1
ATOM 680 C C . GLU A 1 78 ? 9.288 3.274 33.559 1.00 37.70 79 GLU A C 1
ATOM 681 O O . GLU A 1 78 ? 8.631 3.615 34.555 1.00 38.31 79 GLU A O 1
ATOM 687 N N . LYS A 1 79 ? 10.439 2.620 33.655 1.00 40.30 80 LYS A N 1
ATOM 688 C CA . LYS A 1 79 ? 11.020 2.305 34.958 1.00 42.54 80 LYS A CA 1
ATOM 689 C C . LYS A 1 79 ? 11.377 3.566 35.728 1.00 39.04 80 LYS A C 1
ATOM 690 O O . LYS A 1 79 ? 11.059 3.698 36.914 1.00 39.66 80 LYS A O 1
ATOM 696 N N . LEU A 1 80 ? 12.005 4.511 35.045 1.00 35.55 81 LEU A N 1
ATOM 697 C CA . LEU A 1 80 ? 12.337 5.802 35.655 1.00 35.11 81 LEU A CA 1
ATOM 698 C C . LEU A 1 80 ? 11.096 6.564 36.139 1.00 32.27 81 LEU A C 1
ATOM 699 O O . LEU A 1 80 ? 11.050 7.093 37.254 1.00 30.10 81 LEU A O 1
ATOM 704 N N . THR A 1 81 ? 10.092 6.640 35.269 1.00 29.78 82 THR A N 1
ATOM 705 C CA . THR A 1 81 ? 8.875 7.345 35.574 1.00 28.70 82 THR A CA 1
ATOM 706 C C . THR A 1 81 ? 8.223 6.748 36.834 1.00 30.23 82 THR A C 1
ATOM 707 O O . THR A 1 81 ? 7.760 7.489 37.718 1.00 30.45 82 THR A O 1
ATOM 711 N N . MET A 1 82 ? 8.211 5.419 36.914 1.00 33.18 83 MET A N 1
ATOM 712 C CA . MET A 1 82 ? 7.667 4.717 38.083 1.00 38.52 83 MET A CA 1
ATOM 713 C C . MET A 1 82 ? 8.468 5.007 39.360 1.00 37.44 83 MET A C 1
ATOM 714 O O . MET A 1 82 ? 7.879 5.142 40.419 1.00 41.28 83 MET A O 1
ATOM 719 N N . GLU A 1 83 ? 9.795 5.098 39.256 1.00 39.87 84 GLU A N 1
ATOM 720 C CA . GLU A 1 83 ? 10.640 5.465 40.408 1.00 41.49 84 GLU A CA 1
ATOM 721 C C . GLU A 1 83 ? 10.372 6.889 40.873 1.00 34.17 84 GLU A C 1
ATOM 722 O O . GLU A 1 83 ? 10.311 7.156 42.066 1.00 38.24 84 GLU A O 1
ATOM 728 N N . LEU A 1 84 ? 10.229 7.803 39.918 1.00 31.50 85 LEU A N 1
ATOM 729 C CA . LEU A 1 84 ? 9.966 9.206 40.223 1.00 27.71 85 LEU A CA 1
ATOM 730 C C . LEU A 1 84 ? 8.572 9.474 40.852 1.00 26.99 85 LEU A C 1
ATOM 731 O O . LEU A 1 84 ? 8.427 10.417 41.620 1.00 27.47 85 LEU A O 1
ATOM 736 N N . THR A 1 85 ? 7.577 8.659 40.495 1.00 27.67 86 THR A N 1
ATOM 737 C CA . THR A 1 85 ? 6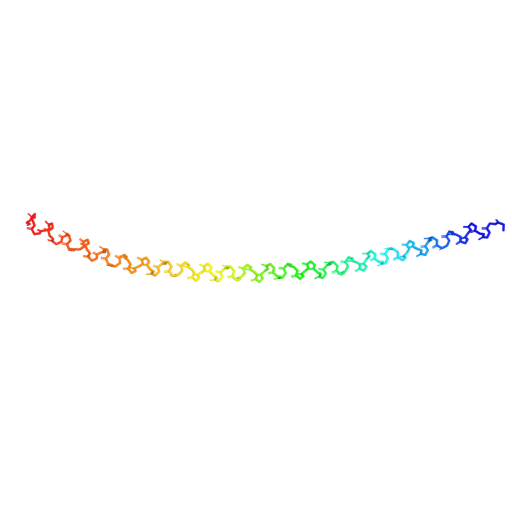.166 8.948 40.804 1.00 28.77 86 THR A CA 1
ATOM 738 C C . THR A 1 85 ? 5.581 7.947 41.791 1.00 35.09 86 THR A C 1
ATOM 739 O O . THR A 1 85 ? 4.355 7.876 41.960 1.00 39.22 86 THR A O 1
ATOM 743 N N . GLY A 1 86 ? 6.474 7.226 42.477 1.00 43.66 87 GLY A N 1
ATOM 744 C CA . GLY A 1 86 ? 6.137 6.433 43.658 1.00 54.88 87 GLY A CA 1
ATOM 745 C C . GLY A 1 86 ? 5.059 5.392 43.414 1.00 67.73 87 GLY A C 1
ATOM 746 O O . GLY A 1 86 ? 4.591 4.734 44.356 1.00 88.03 87 GLY A O 1
#

GO terms:
  GO:0045892 negative regulation of DNA-templated transcription (P, IDA)
  GO:0001835 blastocyst hatching (P, IMP)
  GO:0005515 protein binding (F, IPI)
  GO:0042802 identical protein binding (F, IPI)
  GO:0042826 histone deacetylase binding (F, IDA)
  GO:0070822 Sin3-type complex (C, IDA)

Radius of gyration: 36.85 Å; Cα contacts (8 Å, |Δi|>4): 0; chains: 1; bounding box: 24×25×124 Å

Organism: Mus musculus (NCBI:txid10090)

Sequence (86 aa):
SNAGTLQEYQKRMKKKLDQQYRRERIRNAEELFLQLETEQVERNYIKEKKAAVKEFEDKKVELKENLIAELEEKKKMIENEKLTMELTG

B-factor: mean 37.38, std 15.77, range [19.1, 114.14]

InterPro domains:
  IPR013907 Sds3-like [PF08598] (62-185)
  IPR013907 Sds3-like [PTHR21964] (19-327)
  IPR013907 Sds3-like [SM01401] (53-222)

Foldseek 3Di:
DCVVVVVVVVVVVVVVVVVVVVVVVVVVVVVVVVVVVVVVVVVVVVVVVVVVVVVVVVVVVVVVVVVVVVVVVVVVVVVVVVVVPD

Solvent-accessible surface area: 8866 Å² total; per-residue (Å²): 167,96,62,49,100,96,112,62,132,119,129,153,95,150,126,113,59,115,90,126,123,78,191,76,130,78,59,102,95,127,119,118,106,89,66,84,76,99,89,121,71,119,75,149,116,93,143,52,50,84,131,93,122,93,70,123,99,94,103,131,140,106,81,97,104,61,112,93,105,84,108,128,130,101,80,121,80,76,106,90,73,113,140,133,109,107